Protein AF-A0A2N6FRA6-F1 (afdb_monomer_lite)

Radius of gyration: 13.93 Å; chains: 1; bounding box: 37×22×36 Å

Structure (mmCIF, N/CA/C/O backbone):
data_AF-A0A2N6FRA6-F1
#
_entry.id   AF-A0A2N6FRA6-F1
#
loop_
_atom_site.group_PDB
_atom_site.id
_atom_site.type_symbol
_atom_site.label_atom_id
_atom_site.label_alt_id
_atom_site.label_comp_id
_atom_site.label_asym_id
_atom_site.label_entity_id
_atom_site.label_seq_id
_atom_site.pdbx_PDB_ins_code
_atom_site.Cartn_x
_atom_site.Cartn_y
_atom_site.Cartn_z
_atom_site.occupancy
_atom_site.B_iso_or_equiv
_atom_site.auth_seq_id
_atom_site.auth_comp_id
_atom_site.auth_asym_id
_atom_site.auth_atom_id
_atom_site.pdbx_PDB_model_num
ATOM 1 N N . MET A 1 1 ? -18.038 11.410 9.611 1.00 53.22 1 MET A N 1
ATOM 2 C CA . MET A 1 1 ? -17.448 11.744 8.297 1.00 53.22 1 MET A CA 1
ATOM 3 C C . MET A 1 1 ? -16.071 11.126 8.263 1.00 53.22 1 MET A C 1
ATOM 5 O O . MET A 1 1 ? -15.279 11.416 9.151 1.00 53.22 1 MET A O 1
ATOM 9 N N . THR A 1 2 ? -15.823 10.247 7.302 1.00 66.25 2 THR A N 1
ATOM 10 C CA . THR A 1 2 ? -14.519 9.621 7.071 1.00 66.25 2 THR A CA 1
ATOM 11 C C . THR A 1 2 ? -13.558 10.695 6.568 1.00 66.25 2 THR A C 1
ATOM 13 O O . THR A 1 2 ? -13.845 11.351 5.568 1.00 66.25 2 THR A O 1
ATOM 16 N N . ASN A 1 3 ? -12.458 10.937 7.281 1.00 88.25 3 ASN A N 1
ATOM 17 C CA . ASN A 1 3 ? -11.434 11.880 6.837 1.00 88.25 3 ASN A CA 1
ATOM 18 C C . ASN A 1 3 ? -10.418 11.114 5.984 1.00 88.25 3 ASN A C 1
ATOM 20 O O . ASN A 1 3 ? -9.561 10.412 6.522 1.00 88.25 3 ASN A O 1
ATOM 24 N N . ILE A 1 4 ? -10.593 11.194 4.665 1.00 95.94 4 ILE A N 1
ATOM 25 C CA . ILE A 1 4 ? -9.763 10.504 3.679 1.00 95.94 4 ILE A CA 1
ATOM 26 C C . ILE A 1 4 ? -8.829 11.524 3.034 1.00 95.94 4 ILE A C 1
ATOM 28 O O . ILE A 1 4 ? -9.274 12.561 2.544 1.00 95.94 4 ILE A O 1
ATOM 32 N N . ILE A 1 5 ? -7.540 11.206 3.018 1.00 97.06 5 ILE A N 1
ATOM 33 C CA . ILE A 1 5 ? -6.493 11.975 2.353 1.00 97.06 5 ILE A CA 1
ATOM 34 C C . ILE A 1 5 ? -5.936 11.103 1.230 1.00 97.06 5 ILE A C 1
ATOM 36 O O . ILE A 1 5 ? -5.464 10.000 1.479 1.00 97.06 5 ILE A O 1
ATOM 40 N N . GLU A 1 6 ? -5.974 11.592 -0.006 1.00 97.44 6 GLU A N 1
ATOM 41 C CA . GLU A 1 6 ? -5.310 10.943 -1.139 1.00 97.44 6 GLU A CA 1
ATOM 42 C C . GLU A 1 6 ? -4.071 11.752 -1.512 1.00 97.44 6 GLU A C 1
ATOM 44 O O . GLU A 1 6 ? -4.162 12.932 -1.858 1.00 97.44 6 GLU A O 1
ATOM 49 N N . LYS A 1 7 ? -2.898 11.130 -1.397 1.00 97.94 7 LYS A N 1
ATOM 50 C CA . LYS A 1 7 ? -1.608 11.773 -1.651 1.00 97.94 7 LYS A CA 1
ATOM 51 C C . LYS A 1 7 ? -0.646 10.761 -2.252 1.00 97.94 7 LYS A C 1
ATOM 53 O O . LYS A 1 7 ? -0.519 9.661 -1.732 1.00 97.94 7 LYS A O 1
ATOM 58 N N . ASP A 1 8 ? 0.025 11.136 -3.339 1.00 97.50 8 ASP A N 1
ATOM 59 C CA . ASP A 1 8 ? 1.071 10.324 -3.976 1.00 97.50 8 ASP A CA 1
ATOM 60 C C . ASP A 1 8 ? 0.640 8.868 -4.245 1.00 97.50 8 ASP A C 1
ATOM 62 O O . ASP A 1 8 ? 1.407 7.934 -4.045 1.00 97.50 8 ASP A O 1
ATOM 66 N N . TYR A 1 9 ? -0.599 8.673 -4.718 1.00 98.12 9 TYR A N 1
ATOM 67 C CA . TYR A 1 9 ? -1.222 7.360 -4.963 1.00 98.12 9 TYR A CA 1
ATOM 68 C C . TYR A 1 9 ? -1.422 6.490 -3.713 1.00 98.12 9 TYR A C 1
ATOM 70 O O . TYR A 1 9 ? -1.598 5.274 -3.824 1.00 98.12 9 TYR A O 1
ATOM 78 N N . ILE A 1 10 ? -1.393 7.090 -2.527 1.00 98.50 10 ILE A N 1
ATOM 79 C CA . ILE A 1 10 ? -1.727 6.452 -1.261 1.00 98.50 10 ILE A CA 1
ATOM 80 C C . ILE A 1 10 ? -3.029 7.060 -0.746 1.00 98.50 10 ILE A C 1
ATOM 82 O O . ILE A 1 10 ? -3.161 8.280 -0.622 1.00 98.50 10 ILE A O 1
ATOM 86 N N . LYS A 1 11 ? -3.986 6.193 -0.427 1.00 98.38 11 LYS A N 1
ATOM 87 C CA . LYS A 1 11 ? -5.242 6.551 0.222 1.00 98.38 11 LYS A CA 1
ATOM 88 C C . LYS A 1 11 ? -5.104 6.333 1.722 1.00 98.38 11 LYS A C 1
ATOM 90 O O . LYS A 1 11 ? -4.919 5.203 2.177 1.00 98.38 11 LYS A O 1
ATOM 95 N N . TYR A 1 12 ? -5.182 7.423 2.474 1.00 98.38 12 TYR A N 1
ATOM 96 C CA . TYR A 1 12 ? -5.053 7.447 3.921 1.00 98.38 12 TYR A CA 1
ATOM 97 C C . TYR A 1 12 ? -6.398 7.732 4.587 1.00 98.38 12 TYR A C 1
ATOM 99 O O . TYR A 1 12 ? -6.981 8.801 4.415 1.00 98.38 12 TYR A O 1
ATOM 107 N N . TYR A 1 13 ? -6.887 6.775 5.365 1.00 97.75 13 TYR A N 1
ATOM 108 C CA . TYR A 1 13 ? -8.042 6.924 6.239 1.00 97.75 13 TYR A CA 1
ATOM 109 C C . TYR A 1 13 ? -7.530 7.337 7.608 1.00 97.75 13 TYR A C 1
ATOM 111 O O . TYR A 1 13 ? -6.935 6.522 8.315 1.00 97.75 13 TYR A O 1
ATOM 119 N N . LYS A 1 14 ? -7.767 8.589 8.001 1.00 96.31 14 LYS A N 1
ATOM 120 C CA . LYS A 1 14 ? -7.400 9.048 9.339 1.00 96.31 14 LYS A CA 1
ATOM 121 C C . LYS A 1 14 ? -8.357 8.453 10.370 1.00 96.31 14 LYS A C 1
ATOM 123 O O . LYS A 1 14 ? -9.566 8.688 10.308 1.00 96.31 14 LYS A O 1
ATOM 128 N N . GLY A 1 15 ? -7.800 7.684 11.302 1.00 95.56 15 GLY A N 1
ATOM 129 C CA . GLY A 1 15 ? -8.542 6.917 12.293 1.00 95.56 15 GLY A CA 1
ATOM 130 C C . GLY A 1 15 ? -8.577 7.523 13.691 1.00 95.56 15 GLY A C 1
ATOM 131 O O . GLY A 1 15 ? -7.973 8.551 13.981 1.00 95.56 15 GLY A O 1
ATOM 132 N N . ASN A 1 16 ? -9.322 6.855 14.565 1.00 96.56 16 ASN A N 1
ATOM 133 C CA . ASN A 1 16 ? -9.342 7.063 16.012 1.00 96.56 16 ASN A CA 1
ATOM 134 C C . ASN A 1 16 ? -9.387 5.737 16.806 1.00 96.56 16 ASN A C 1
ATOM 136 O O . ASN A 1 16 ? -9.501 5.764 18.030 1.00 96.56 16 ASN A O 1
ATOM 140 N N . ALA A 1 17 ? -9.301 4.587 16.131 1.00 96.62 17 ALA A N 1
ATOM 141 C CA . ALA A 1 17 ? -9.201 3.268 16.748 1.00 96.62 17 ALA A CA 1
ATOM 142 C C . ALA A 1 17 ? -7.727 2.856 16.949 1.00 96.62 17 ALA A C 1
ATOM 144 O O . ALA A 1 17 ? -6.867 3.284 16.177 1.00 96.62 17 ALA A O 1
ATOM 145 N N . PRO A 1 18 ? -7.413 1.964 17.907 1.00 96.69 18 PRO A N 1
ATOM 146 C CA . PRO A 1 18 ? -6.073 1.395 18.080 1.00 96.69 18 PRO A CA 1
ATOM 147 C C . PRO A 1 18 ? -5.788 0.286 17.045 1.00 96.69 18 PRO A C 1
ATOM 149 O O . PRO A 1 18 ? -5.355 -0.810 17.394 1.00 96.69 18 PRO A O 1
ATOM 152 N N . LEU A 1 19 ? -6.094 0.544 15.771 1.00 96.94 19 LEU A N 1
ATOM 153 C CA . LEU A 1 19 ? -5.953 -0.401 14.668 1.00 96.94 19 LEU A CA 1
ATOM 154 C C . LEU A 1 19 ? -5.480 0.334 13.413 1.00 96.94 19 LEU A C 1
ATOM 156 O O . LEU A 1 19 ? -6.089 1.326 13.008 1.00 96.94 19 LEU A O 1
ATOM 160 N N . ILE A 1 20 ? -4.427 -0.199 12.793 1.00 98.06 20 ILE A N 1
ATOM 161 C CA . ILE A 1 20 ? -3.918 0.229 11.490 1.00 98.06 20 ILE A CA 1
ATOM 162 C C . ILE A 1 20 ? -4.124 -0.920 10.502 1.00 98.06 20 ILE A C 1
ATOM 164 O O . ILE A 1 20 ? -3.634 -2.026 10.728 1.00 98.06 20 ILE A O 1
ATOM 168 N N . LEU A 1 21 ? -4.821 -0.646 9.403 1.00 98.12 21 LEU A N 1
ATOM 169 C CA . LEU A 1 21 ? -4.919 -1.519 8.241 1.00 98.12 21 LEU A CA 1
ATOM 170 C C . LEU A 1 21 ? -4.015 -0.968 7.134 1.00 98.12 21 LEU A C 1
ATOM 172 O O . LEU A 1 21 ? -4.218 0.154 6.674 1.00 98.12 21 LEU A O 1
ATOM 176 N N . SER A 1 22 ? -3.026 -1.741 6.691 1.00 98.31 22 SER A N 1
ATOM 177 C CA . SER A 1 22 ? -2.175 -1.370 5.558 1.00 98.31 22 SER A CA 1
ATOM 178 C C . SER A 1 22 ? -2.303 -2.379 4.421 1.00 98.31 22 SER A C 1
ATOM 180 O O . SER A 1 22 ? -2.287 -3.588 4.643 1.00 98.31 22 SER A O 1
ATOM 182 N N . ALA A 1 23 ? -2.436 -1.873 3.196 1.00 98.62 23 ALA A N 1
ATOM 183 C CA . ALA A 1 23 ? -2.607 -2.683 1.994 1.00 98.62 23 ALA A CA 1
ATOM 184 C C . ALA A 1 23 ? -1.709 -2.135 0.871 1.00 98.62 23 ALA A C 1
ATOM 186 O O . ALA A 1 23 ? -2.096 -1.198 0.167 1.00 98.62 23 ALA A O 1
ATOM 187 N N . PRO A 1 24 ? -0.481 -2.665 0.720 1.00 98.56 24 PRO A N 1
ATOM 188 C CA . PRO A 1 24 ? 0.529 -2.088 -0.166 1.00 98.56 24 PRO A CA 1
ATOM 189 C C . PRO A 1 24 ? 0.371 -2.471 -1.645 1.00 98.56 24 PRO A C 1
ATOM 191 O O . PRO A 1 24 ? 1.022 -1.854 -2.487 1.00 98.56 24 PRO A O 1
ATOM 194 N N . HIS A 1 25 ? -0.424 -3.497 -1.977 1.00 98.69 25 HIS A N 1
ATOM 195 C CA . HIS A 1 25 ? -0.300 -4.209 -3.261 1.00 98.69 25 HIS A CA 1
ATOM 196 C C . HIS A 1 25 ? -1.595 -4.390 -4.063 1.00 98.69 25 HIS A C 1
ATOM 198 O O . HIS A 1 25 ? -1.545 -4.999 -5.127 1.00 98.69 25 HIS A O 1
ATOM 204 N N . GLY A 1 26 ? -2.730 -3.840 -3.621 1.00 98.38 26 GLY A N 1
ATOM 205 C CA . GLY A 1 26 ? -4.014 -3.963 -4.332 1.00 98.38 26 GLY A CA 1
ATOM 206 C C . GLY A 1 26 ? -4.232 -2.968 -5.483 1.00 98.38 26 GLY A C 1
ATOM 207 O O . GLY A 1 26 ? -5.212 -3.078 -6.218 1.00 98.38 26 GLY A O 1
ATOM 208 N N . GLY A 1 27 ? -3.351 -1.979 -5.642 1.00 98.31 27 GLY A N 1
ATOM 209 C CA . GLY A 1 27 ? -3.514 -0.881 -6.594 1.00 98.31 27 GLY A CA 1
ATOM 210 C C . GLY A 1 27 ? -3.269 -1.247 -8.065 1.00 98.31 27 GLY A C 1
ATOM 211 O O . GLY A 1 27 ? -2.402 -2.058 -8.383 1.00 98.31 27 GLY A O 1
ATOM 212 N N . ASP A 1 28 ? -3.986 -0.586 -8.981 1.00 98.06 28 ASP A N 1
ATOM 213 C CA . ASP A 1 28 ? -3.848 -0.771 -10.439 1.00 98.06 28 ASP A CA 1
ATOM 214 C C . ASP A 1 28 ? -3.180 0.406 -11.157 1.00 98.06 28 ASP A C 1
ATOM 216 O O . ASP A 1 28 ? -2.835 0.305 -12.340 1.00 98.06 28 ASP A O 1
ATOM 220 N N . TYR A 1 29 ? -2.987 1.545 -10.482 1.00 98.06 29 TYR A N 1
ATOM 221 C CA . TYR A 1 29 ? -2.469 2.732 -11.153 1.00 98.06 29 TYR A CA 1
ATOM 222 C C . TYR A 1 29 ? -1.033 2.499 -11.634 1.00 98.06 29 TYR A C 1
ATOM 224 O O . TYR A 1 29 ? -0.133 2.159 -10.866 1.00 98.06 29 TYR A O 1
ATOM 232 N N . LYS A 1 30 ? -0.805 2.730 -12.932 1.00 97.25 30 LYS A N 1
ATOM 233 C CA . LYS A 1 30 ? 0.507 2.635 -13.591 1.00 97.25 30 LYS A CA 1
ATOM 234 C C . LYS A 1 30 ? 0.844 3.956 -14.298 1.00 97.25 30 LYS A C 1
ATOM 236 O O . LYS A 1 30 ? 0.751 4.027 -15.526 1.00 97.25 30 LYS A O 1
ATOM 241 N N . PRO A 1 31 ? 1.239 5.014 -13.563 1.00 95.81 31 PRO A N 1
ATOM 242 C CA . PRO A 1 31 ? 1.540 6.316 -14.158 1.00 95.81 31 PRO A CA 1
ATOM 243 C C . PRO A 1 31 ? 2.641 6.214 -15.220 1.00 95.81 31 PRO A C 1
ATOM 245 O O . PRO A 1 31 ? 3.645 5.522 -15.030 1.00 95.81 31 PRO A O 1
ATOM 248 N N . LYS A 1 32 ? 2.455 6.896 -16.358 1.00 94.44 32 LYS A N 1
ATOM 249 C CA . LYS A 1 32 ? 3.383 6.824 -17.505 1.00 94.44 32 LYS A CA 1
ATOM 250 C C . LYS A 1 32 ? 4.734 7.487 -17.227 1.00 94.44 32 LYS A C 1
ATOM 252 O O . LYS A 1 32 ? 5.732 7.091 -17.813 1.00 94.44 32 LYS A O 1
ATOM 257 N N . ASN A 1 33 ? 4.756 8.486 -16.348 1.00 92.38 33 ASN A N 1
ATOM 25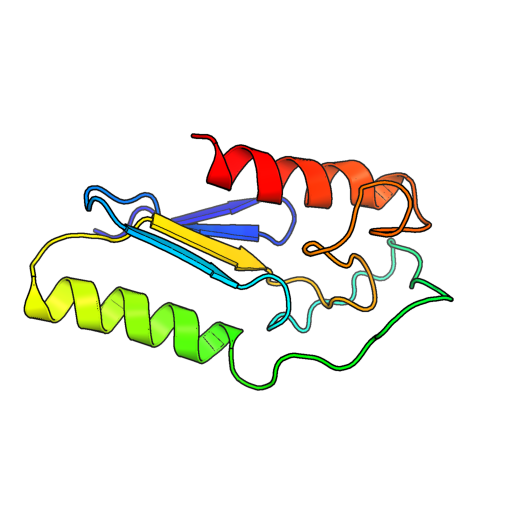8 C CA . ASN A 1 33 ? 5.949 9.233 -15.948 1.00 92.38 33 ASN A CA 1
ATOM 259 C C . ASN A 1 33 ? 6.811 8.505 -14.902 1.00 92.38 33 ASN A C 1
ATOM 261 O O . ASN A 1 33 ? 7.865 9.017 -14.547 1.00 92.38 33 ASN A O 1
ATOM 265 N N . ILE A 1 34 ? 6.367 7.343 -14.414 1.00 94.25 34 ILE A N 1
ATOM 266 C CA . ILE A 1 34 ? 7.115 6.499 -13.483 1.00 94.25 34 ILE A CA 1
ATOM 267 C C . ILE A 1 34 ? 7.605 5.263 -14.228 1.00 94.25 34 ILE A C 1
ATOM 269 O O . ILE A 1 34 ? 6.803 4.515 -14.807 1.00 94.25 34 ILE A O 1
ATOM 273 N N . LYS A 1 35 ? 8.913 5.007 -14.190 1.00 95.12 35 LYS A N 1
ATOM 274 C CA . LYS A 1 35 ? 9.487 3.800 -14.787 1.00 95.12 35 LYS A CA 1
ATOM 275 C C . LYS A 1 35 ? 8.986 2.549 -14.053 1.00 95.12 35 LYS A C 1
ATOM 277 O O . LYS A 1 35 ? 8.968 2.493 -12.829 1.00 95.12 35 LYS A O 1
ATOM 282 N N . THR A 1 36 ? 8.583 1.533 -14.812 1.00 96.44 36 THR A N 1
ATOM 283 C CA . THR A 1 36 ? 8.252 0.210 -14.261 1.00 96.44 36 THR A CA 1
ATOM 284 C C . THR A 1 36 ? 9.527 -0.481 -13.776 1.00 96.44 36 THR A C 1
ATOM 286 O O . THR A 1 36 ? 10.558 -0.426 -14.453 1.00 96.44 36 THR A O 1
ATOM 289 N N . ARG A 1 37 ? 9.458 -1.128 -12.612 1.00 97.06 37 ARG A N 1
ATOM 290 C CA . ARG A 1 37 ? 10.543 -1.958 -12.083 1.00 97.06 37 ARG A CA 1
ATOM 291 C C . ARG A 1 37 ? 10.841 -3.114 -13.036 1.00 97.06 37 ARG A C 1
ATOM 293 O O . ARG A 1 37 ? 9.949 -3.639 -13.691 1.00 97.06 37 ARG A O 1
ATOM 300 N N . THR A 1 38 ? 12.095 -3.536 -13.086 1.00 97.56 38 THR A N 1
ATOM 301 C CA . THR A 1 38 ? 12.555 -4.648 -13.929 1.00 97.56 38 THR A CA 1
ATOM 302 C C . THR A 1 38 ? 12.897 -5.898 -13.123 1.00 97.56 38 THR A C 1
ATOM 304 O O . THR A 1 38 ? 13.170 -6.946 -13.705 1.00 97.56 38 THR A O 1
ATOM 307 N N . LYS A 1 39 ? 12.872 -5.809 -11.787 1.00 95.94 39 LYS A N 1
ATOM 308 C CA . LYS A 1 39 ? 13.178 -6.910 -10.867 1.00 95.94 39 LYS A CA 1
ATOM 309 C C . LYS A 1 39 ? 12.154 -7.030 -9.738 1.00 95.94 39 LYS A C 1
ATOM 311 O O . LYS A 1 39 ? 11.516 -6.052 -9.343 1.00 95.94 39 LYS A O 1
ATOM 316 N N . GLY A 1 40 ? 12.093 -8.224 -9.154 1.00 96.00 40 GLY A N 1
ATOM 317 C CA . GLY A 1 40 ? 11.216 -8.563 -8.037 1.00 96.00 40 GLY A CA 1
ATOM 318 C C . GLY A 1 40 ? 9.939 -9.253 -8.495 1.00 96.00 40 GLY A C 1
ATOM 319 O O . GLY A 1 40 ? 9.907 -9.853 -9.565 1.00 96.00 40 GLY A O 1
ATOM 320 N N . ASP A 1 41 ? 8.926 -9.178 -7.644 1.00 96.38 41 ASP A N 1
ATOM 321 C CA . ASP A 1 41 ? 7.607 -9.747 -7.878 1.00 96.38 41 ASP A CA 1
ATOM 322 C C . ASP A 1 41 ? 6.623 -8.627 -8.254 1.00 96.38 41 ASP A C 1
ATOM 324 O O . ASP A 1 41 ? 6.753 -7.480 -7.813 1.00 96.38 41 ASP A O 1
ATOM 328 N N . PHE A 1 42 ? 5.693 -8.970 -9.135 1.00 96.94 42 PHE A N 1
ATOM 329 C CA . PHE A 1 42 ? 4.787 -8.064 -9.825 1.00 96.94 42 PHE A CA 1
ATOM 330 C C . PHE A 1 42 ? 3.322 -8.466 -9.659 1.00 96.94 42 PHE A C 1
ATOM 332 O O . PHE A 1 42 ? 2.451 -7.694 -10.057 1.00 96.94 42 PHE A O 1
ATOM 339 N N . GLU A 1 43 ? 3.042 -9.633 -9.073 1.00 97.19 43 GLU A N 1
ATOM 340 C CA . GLU A 1 43 ? 1.678 -10.128 -8.906 1.00 97.19 43 GLU A CA 1
ATOM 341 C C . GLU A 1 43 ? 0.908 -9.250 -7.923 1.00 97.19 43 GLU A C 1
ATOM 343 O O . GLU A 1 43 ? 1.303 -9.079 -6.769 1.00 97.19 43 GLU A O 1
ATOM 348 N N . LYS A 1 44 ? -0.173 -8.640 -8.404 1.00 97.19 44 LYS A N 1
ATOM 349 C CA . LYS A 1 44 ? -1.076 -7.848 -7.576 1.00 97.19 44 LYS A CA 1
ATOM 350 C C . LYS A 1 44 ? -1.741 -8.755 -6.539 1.00 97.19 44 LYS A C 1
ATOM 352 O O . LYS A 1 44 ? -2.142 -9.874 -6.847 1.00 97.19 44 LYS A O 1
ATOM 357 N N . ASP A 1 45 ? -1.924 -8.219 -5.338 1.00 98.38 45 ASP A N 1
ATOM 358 C CA . ASP A 1 45 ? -2.759 -8.855 -4.327 1.00 98.38 45 ASP A CA 1
ATOM 359 C C . ASP A 1 45 ? -4.222 -8.594 -4.707 1.00 98.38 45 ASP A C 1
ATOM 361 O O . ASP A 1 45 ? -4.816 -7.579 -4.320 1.00 98.38 45 ASP A O 1
ATOM 365 N N . ASP A 1 46 ? -4.775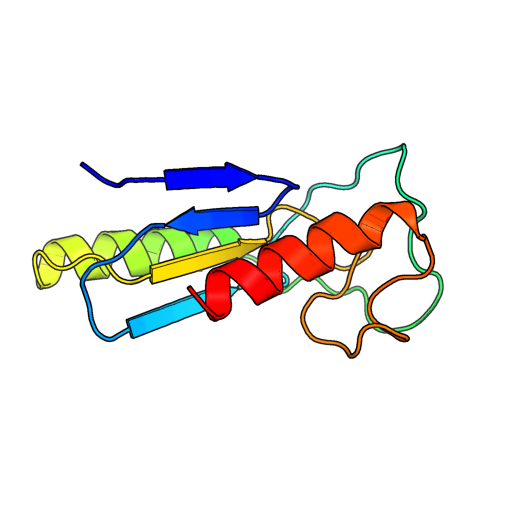 -9.463 -5.555 1.00 97.94 46 ASP A N 1
ATOM 366 C CA . ASP A 1 46 ? -6.085 -9.262 -6.172 1.00 97.94 46 ASP A CA 1
ATOM 367 C C . ASP A 1 46 ? -7.178 -8.958 -5.142 1.00 97.94 46 ASP A C 1
ATOM 369 O O . ASP A 1 46 ? -7.276 -9.579 -4.082 1.00 97.94 46 ASP A O 1
ATOM 373 N N . TYR A 1 47 ? -8.007 -7.967 -5.475 1.00 98.12 47 TYR A N 1
ATOM 374 C CA . TYR A 1 47 ? -9.134 -7.478 -4.673 1.00 98.12 47 TYR A CA 1
ATOM 375 C C . TYR A 1 47 ? -8.785 -6.911 -3.285 1.00 98.12 47 TYR A C 1
ATOM 377 O O . TYR A 1 47 ? -9.689 -6.536 -2.537 1.00 98.12 47 TYR A O 1
ATOM 385 N N . THR A 1 48 ? -7.505 -6.815 -2.903 1.00 98.38 48 THR A N 1
ATOM 386 C CA . THR A 1 48 ? -7.134 -6.312 -1.567 1.00 98.38 48 THR A CA 1
ATOM 387 C C . THR A 1 48 ? -7.333 -4.809 -1.401 1.00 98.38 48 THR A C 1
ATOM 389 O O . THR A 1 48 ? -7.507 -4.359 -0.269 1.00 98.38 48 THR A O 1
ATOM 392 N N . TYR A 1 49 ? -7.367 -4.034 -2.490 1.00 98.44 49 TYR A N 1
ATOM 393 C CA . TYR A 1 49 ? -7.724 -2.614 -2.443 1.00 98.44 49 TYR A CA 1
ATOM 394 C C . TYR A 1 49 ? -9.171 -2.452 -1.960 1.00 98.44 49 TYR A C 1
ATOM 396 O O . TYR A 1 49 ? -9.415 -1.863 -0.908 1.00 98.44 49 TYR A O 1
ATOM 404 N N . GLU A 1 50 ? -10.111 -3.072 -2.672 1.00 98.31 50 GLU A N 1
ATOM 405 C CA . GLU A 1 50 ? -11.545 -3.014 -2.396 1.00 98.31 50 GLU A CA 1
ATOM 406 C C . GLU A 1 50 ? -11.889 -3.701 -1.072 1.00 98.31 50 GLU A C 1
ATOM 408 O O . GLU A 1 50 ? -12.670 -3.178 -0.277 1.00 98.31 5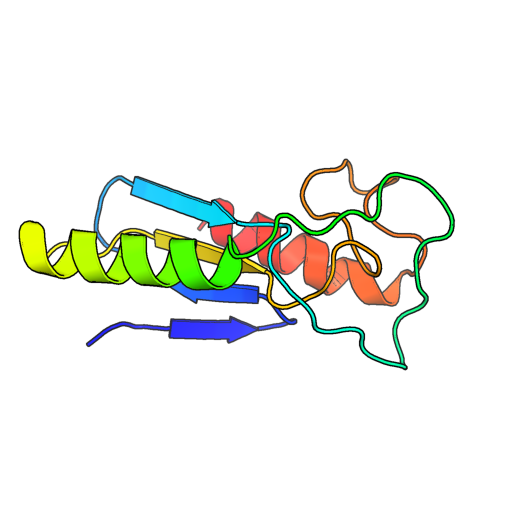0 GLU A O 1
ATOM 413 N N . LEU A 1 51 ? -11.278 -4.858 -0.791 1.00 98.62 51 LEU A N 1
ATOM 414 C CA . LEU A 1 51 ? -11.470 -5.564 0.475 1.00 98.62 51 LEU A CA 1
ATOM 415 C C . LEU A 1 51 ? -11.037 -4.706 1.668 1.00 98.62 51 LEU A C 1
ATOM 417 O O . LEU A 1 51 ? -11.714 -4.709 2.694 1.00 98.62 51 LEU A O 1
ATOM 421 N N . SER A 1 52 ? -9.938 -3.960 1.544 1.00 98.44 52 SER A N 1
ATOM 422 C CA . SER A 1 52 ? -9.462 -3.099 2.629 1.00 98.44 52 SER A CA 1
ATOM 423 C C . SER A 1 52 ? 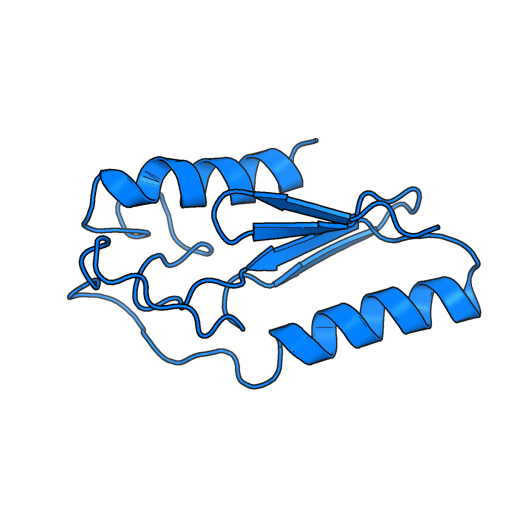-10.437 -1.960 2.915 1.00 98.44 52 SER A C 1
ATOM 425 O O . SER A 1 52 ? -10.717 -1.682 4.080 1.00 98.44 52 SER A O 1
ATOM 427 N N . GLU A 1 53 ? -11.016 -1.345 1.879 1.00 97.94 53 GLU A N 1
ATOM 428 C CA . GLU A 1 53 ? -12.072 -0.340 2.057 1.00 97.94 53 GLU A CA 1
ATOM 429 C C . GLU A 1 53 ? -13.309 -0.939 2.739 1.00 97.94 53 GLU A C 1
ATOM 431 O O . GLU A 1 53 ? -13.822 -0.370 3.703 1.00 97.94 53 GLU A O 1
ATOM 436 N N . LEU A 1 54 ? -13.738 -2.131 2.311 1.00 98.50 54 LEU A N 1
ATOM 437 C CA . LEU A 1 54 ? -14.881 -2.826 2.907 1.00 98.50 54 LEU A CA 1
ATOM 438 C C . LEU A 1 54 ? -14.649 -3.183 4.380 1.00 98.50 54 LEU A C 1
ATOM 440 O O . LEU A 1 54 ? -15.568 -3.049 5.186 1.00 98.50 54 LEU A O 1
ATOM 444 N N . ILE A 1 55 ? -13.436 -3.610 4.750 1.00 98.44 55 ILE A N 1
ATOM 445 C CA . ILE A 1 55 ? -13.070 -3.881 6.149 1.00 98.44 55 ILE A CA 1
ATOM 446 C C . ILE A 1 55 ? -13.164 -2.602 6.982 1.00 98.44 55 ILE A C 1
ATOM 448 O O . ILE A 1 55 ? -13.719 -2.633 8.079 1.00 98.44 55 ILE A O 1
ATOM 452 N N . ILE A 1 56 ? -12.641 -1.484 6.474 1.00 97.88 56 ILE A N 1
ATOM 453 C CA . ILE A 1 56 ? -12.693 -0.190 7.162 1.00 97.88 56 ILE A CA 1
ATOM 454 C C . ILE A 1 56 ? -14.147 0.244 7.390 1.00 97.88 56 ILE A C 1
ATOM 456 O O . ILE A 1 56 ? -14.516 0.613 8.510 1.00 97.88 56 ILE A O 1
ATOM 460 N N . ASP A 1 57 ? -14.972 0.162 6.348 1.00 97.38 57 ASP A N 1
ATOM 461 C CA . ASP A 1 57 ? -16.382 0.542 6.403 1.00 97.38 57 ASP A CA 1
ATOM 462 C C . ASP A 1 57 ? -17.172 -0.341 7.373 1.00 97.38 57 ASP A C 1
ATOM 464 O O . ASP A 1 57 ? -17.980 0.151 8.164 1.00 97.38 57 ASP A O 1
ATOM 468 N N . GLU A 1 58 ? -16.950 -1.653 7.327 1.00 98.12 58 GLU A N 1
ATOM 469 C CA . GLU A 1 58 ? -17.642 -2.603 8.191 1.00 98.12 58 GLU A CA 1
ATOM 470 C C . GLU A 1 58 ? -17.212 -2.459 9.655 1.00 98.12 58 GLU A C 1
ATOM 472 O O . GLU A 1 58 ? -18.055 -2.457 10.554 1.00 98.12 58 GLU A O 1
ATOM 477 N N . PHE A 1 59 ? -15.921 -2.231 9.906 1.00 97.56 59 PHE A N 1
ATOM 478 C CA . PHE A 1 59 ? -15.417 -1.942 11.245 1.00 97.56 59 PHE A CA 1
ATOM 479 C C . PHE A 1 59 ? -16.097 -0.704 11.838 1.00 97.56 59 PHE A C 1
ATOM 481 O O . PHE A 1 59 ? -16.543 -0.735 12.990 1.00 97.56 59 PHE A O 1
ATOM 488 N N . TYR A 1 60 ? -16.235 0.370 11.054 1.00 96.69 60 TYR A N 1
ATOM 489 C CA . TYR A 1 60 ? -16.929 1.576 11.501 1.00 96.69 60 TYR A CA 1
ATOM 490 C C . TYR A 1 60 ? -18.404 1.307 11.819 1.00 96.69 60 TYR A C 1
ATOM 492 O O . TYR A 1 60 ? -18.884 1.726 12.871 1.00 96.69 60 TYR A O 1
ATOM 500 N N . LYS A 1 61 ? -19.122 0.555 10.976 1.00 97.44 61 LYS A N 1
ATOM 501 C CA . LYS A 1 61 ? -20.532 0.204 11.230 1.00 97.44 61 LYS A CA 1
ATOM 502 C C . LYS A 1 61 ? -20.722 -0.577 12.529 1.00 97.44 61 LYS A C 1
ATOM 504 O O . LYS A 1 61 ? -21.700 -0.344 13.233 1.00 97.44 61 LYS A O 1
ATOM 509 N N . GLN A 1 62 ? -19.804 -1.490 12.846 1.00 98.00 62 GLN A N 1
ATOM 510 C CA . GLN A 1 62 ? -19.919 -2.344 14.031 1.00 98.00 62 GLN A CA 1
ATOM 511 C C . GLN A 1 62 ? -19.475 -1.657 15.325 1.00 98.00 62 GLN A C 1
ATOM 513 O O . GLN A 1 62 ? -19.985 -1.978 16.397 1.00 98.00 62 GLN A O 1
ATOM 518 N N . THR A 1 63 ? -18.520 -0.729 15.249 1.00 97.00 63 THR A N 1
ATOM 519 C CA . THR A 1 63 ? -17.846 -0.187 16.444 1.00 97.00 63 THR A CA 1
ATOM 520 C C . THR A 1 63 ? -18.058 1.308 16.652 1.00 97.00 63 THR A C 1
ATOM 522 O O . THR A 1 63 ? -17.797 1.816 17.741 1.00 97.00 63 THR A O 1
ATOM 525 N N . ASN A 1 64 ? -18.502 2.026 15.617 1.00 96.12 64 ASN A N 1
ATOM 526 C CA . ASN A 1 64 ? -18.496 3.487 15.529 1.00 96.12 64 ASN A CA 1
ATOM 527 C C . ASN A 1 64 ? -17.095 4.119 15.727 1.00 96.12 64 ASN A C 1
ATOM 529 O O . ASN A 1 64 ? -16.978 5.320 15.980 1.00 96.12 64 ASN A O 1
ATOM 533 N N . LEU A 1 65 ? -16.027 3.320 15.606 1.00 96.75 65 LEU A N 1
ATOM 534 C CA . LEU A 1 65 ? -14.630 3.747 15.597 1.00 96.75 65 LEU A CA 1
ATOM 535 C C . LEU A 1 65 ? -14.062 3.612 14.181 1.00 96.75 65 LEU A C 1
ATOM 537 O O . LEU A 1 65 ? -14.430 2.715 13.432 1.00 96.75 65 LEU A O 1
ATOM 541 N N . GLN A 1 66 ? -13.147 4.501 13.816 1.00 96.75 66 GLN A N 1
ATOM 542 C CA . GLN A 1 66 ? -12.496 4.521 12.513 1.00 96.75 66 GLN A CA 1
ATOM 543 C C . GLN A 1 66 ? -11.089 3.922 12.648 1.00 96.75 66 GLN A C 1
ATOM 545 O O . GLN A 1 66 ? -10.260 4.509 13.351 1.00 96.75 66 GLN A O 1
ATOM 550 N N . PRO A 1 67 ? -10.767 2.792 12.000 1.00 97.38 67 PRO A N 1
ATOM 551 C CA . PRO A 1 67 ? -9.389 2.334 11.927 1.00 97.38 67 PRO A CA 1
ATOM 552 C C . PRO A 1 67 ? -8.588 3.277 11.029 1.00 97.38 67 PRO A C 1
ATOM 554 O O . PRO A 1 67 ? -9.132 3.890 10.101 1.00 97.38 67 PRO A O 1
ATOM 557 N N . TYR A 1 68 ? -7.292 3.385 11.307 1.00 98.12 68 TYR A N 1
ATOM 558 C CA . TYR A 1 68 ? -6.368 3.994 10.362 1.00 98.12 68 TYR A CA 1
ATOM 559 C C . TYR A 1 68 ? -6.221 3.062 9.161 1.00 98.12 68 TYR A C 1
ATOM 561 O O . TYR A 1 68 ? -6.120 1.847 9.332 1.00 98.12 68 TYR A O 1
ATOM 569 N N . GLY A 1 69 ? -6.214 3.615 7.954 1.00 98.25 69 GLY A N 1
ATOM 570 C CA . GLY A 1 69 ? -6.089 2.846 6.716 1.00 98.25 69 GLY A CA 1
ATOM 571 C C . GLY A 1 69 ? -5.023 3.447 5.818 1.00 98.25 69 GLY A C 1
ATOM 572 O O . GLY A 1 69 ? -5.113 4.628 5.519 1.00 98.25 69 GLY A O 1
ATOM 573 N N . ILE A 1 70 ? -4.034 2.671 5.380 1.00 98.62 70 ILE A N 1
ATOM 574 C CA . ILE A 1 70 ? -2.998 3.103 4.435 1.00 98.62 70 ILE A CA 1
ATOM 575 C C . ILE A 1 70 ? -3.033 2.145 3.244 1.00 98.62 70 ILE A C 1
ATOM 577 O O . ILE A 1 70 ? -2.495 1.038 3.299 1.00 98.62 70 ILE A O 1
ATOM 581 N N . ILE A 1 71 ? -3.702 2.559 2.172 1.00 98.69 71 ILE A N 1
ATOM 582 C CA . ILE A 1 71 ? -4.008 1.699 1.027 1.00 98.69 71 ILE A CA 1
ATOM 583 C C . ILE A 1 71 ? -3.325 2.263 -0.217 1.00 98.69 71 ILE A C 1
ATOM 585 O O . ILE A 1 71 ? -3.521 3.423 -0.580 1.00 98.69 71 ILE A O 1
ATOM 589 N N . ALA A 1 72 ? -2.524 1.445 -0.890 1.00 98.62 72 ALA A N 1
ATOM 590 C CA . ALA A 1 72 ? -1.870 1.828 -2.130 1.00 98.62 72 ALA A CA 1
ATOM 591 C C . ALA A 1 72 ? -2.847 1.754 -3.311 1.00 98.62 72 ALA A C 1
ATOM 593 O O . ALA A 1 72 ? -3.423 0.706 -3.593 1.00 98.62 72 ALA A O 1
ATOM 594 N N . GLN A 1 73 ? -2.993 2.860 -4.038 1.00 98.56 73 GLN A N 1
ATOM 595 C CA . GLN A 1 73 ? -3.675 2.905 -5.335 1.00 98.56 73 GLN A CA 1
ATOM 596 C C . GLN A 1 73 ? -2.713 2.528 -6.476 1.00 98.56 73 GLN A C 1
ATOM 598 O O . GLN A 1 73 ? -3.141 2.052 -7.527 1.00 98.56 73 GLN A O 1
ATOM 603 N N . ILE A 1 74 ? -1.406 2.734 -6.288 1.00 98.19 74 ILE A N 1
ATOM 604 C CA . ILE A 1 74 ? -0.376 2.414 -7.281 1.00 98.19 74 ILE A CA 1
ATOM 605 C C . ILE A 1 74 ? -0.083 0.912 -7.354 1.00 98.19 74 ILE A C 1
ATOM 607 O O . ILE A 1 74 ? -0.049 0.217 -6.343 1.00 98.19 74 ILE A O 1
ATOM 611 N N . SER A 1 75 ? 0.170 0.420 -8.566 1.00 98.25 75 SER A N 1
ATOM 612 C CA . SER A 1 75 ? 0.583 -0.962 -8.799 1.00 98.25 75 SER A CA 1
ATOM 613 C C . SER A 1 75 ? 1.991 -1.233 -8.273 1.00 98.25 75 SER A C 1
ATOM 615 O O . SER A 1 75 ? 2.915 -0.441 -8.500 1.00 98.25 75 SER A O 1
ATOM 617 N N . ARG A 1 76 ? 2.184 -2.415 -7.670 1.00 98.06 76 ARG A N 1
ATOM 618 C CA . ARG A 1 76 ? 3.495 -2.879 -7.182 1.00 98.06 76 ARG A CA 1
ATOM 619 C C . ARG A 1 76 ? 4.566 -2.978 -8.274 1.00 98.06 76 ARG A C 1
ATOM 621 O O . ARG A 1 76 ? 5.757 -2.896 -7.988 1.00 98.06 76 ARG A O 1
ATOM 628 N N . GLU A 1 77 ? 4.152 -3.074 -9.539 1.00 97.62 77 GLU A N 1
ATOM 629 C CA . GLU A 1 77 ? 5.042 -2.982 -10.703 1.00 97.62 77 GLU A CA 1
ATOM 630 C C . GLU A 1 77 ? 5.809 -1.652 -10.766 1.00 97.62 77 GLU A C 1
ATOM 632 O O . GLU A 1 77 ? 6.912 -1.585 -11.314 1.00 97.62 77 GLU A O 1
ATOM 637 N N . LYS A 1 78 ? 5.229 -0.573 -10.231 1.00 97.69 78 LYS A N 1
ATOM 638 C CA . LYS A 1 78 ? 5.858 0.751 -10.176 1.00 97.69 78 LYS A CA 1
ATOM 639 C C . LYS A 1 78 ? 6.687 0.922 -8.909 1.00 97.69 78 LYS A C 1
ATOM 641 O O . LYS A 1 78 ? 7.818 1.392 -8.986 1.00 97.69 78 LYS A O 1
ATOM 646 N N . VAL A 1 79 ? 6.139 0.519 -7.766 1.00 98.12 79 VAL A N 1
ATOM 647 C CA . VAL A 1 79 ? 6.803 0.598 -6.463 1.00 98.12 79 VAL A CA 1
ATOM 648 C C . VAL A 1 79 ? 6.282 -0.506 -5.547 1.00 98.12 79 VAL A C 1
ATOM 650 O O . VAL A 1 79 ? 5.085 -0.601 -5.306 1.00 98.12 79 VAL A O 1
ATOM 653 N N . ASP A 1 80 ? 7.177 -1.335 -5.014 1.00 98.44 80 ASP A N 1
ATOM 654 C CA . ASP A 1 80 ? 6.822 -2.347 -4.015 1.00 98.44 80 ASP A CA 1
ATOM 655 C C . ASP A 1 80 ? 7.011 -1.741 -2.622 1.00 98.44 80 ASP A C 1
ATOM 657 O O . ASP A 1 80 ? 8.125 -1.647 -2.102 1.00 98.44 80 ASP A O 1
ATOM 661 N N . LEU A 1 81 ? 5.898 -1.307 -2.035 1.00 98.38 81 LEU A N 1
ATOM 662 C CA . LEU A 1 81 ? 5.839 -0.648 -0.727 1.00 98.38 81 LEU A CA 1
ATOM 663 C C . LEU A 1 81 ? 6.103 -1.610 0.448 1.00 98.38 81 LEU A C 1
ATOM 665 O O . LEU A 1 81 ? 6.210 -1.175 1.590 1.00 98.38 81 LEU A O 1
ATOM 669 N N . ASN A 1 82 ? 6.249 -2.914 0.177 1.00 98.25 82 ASN A N 1
ATOM 670 C CA . ASN A 1 82 ? 6.587 -3.948 1.158 1.00 98.25 82 ASN A CA 1
ATOM 671 C C . ASN A 1 82 ? 8.003 -4.517 0.930 1.00 98.25 82 ASN A C 1
ATOM 673 O O . ASN A 1 82 ? 8.297 -5.695 1.174 1.00 98.25 82 ASN A O 1
ATOM 677 N N . ARG A 1 83 ? 8.904 -3.678 0.413 1.00 98.12 83 ARG A N 1
ATOM 678 C CA . ARG A 1 83 ? 10.334 -3.969 0.270 1.00 98.12 83 ARG A CA 1
ATOM 679 C C . ARG A 1 83 ? 11.170 -2.853 0.875 1.00 98.12 83 ARG A C 1
ATOM 681 O O . ARG A 1 83 ? 10.695 -1.752 1.144 1.00 98.12 83 ARG A O 1
ATOM 688 N N . SER A 1 84 ? 12.448 -3.141 1.108 1.00 96.88 84 SER A N 1
ATOM 689 C CA . SER A 1 84 ? 13.397 -2.105 1.521 1.00 96.88 84 SER A CA 1
ATOM 690 C C . SER A 1 84 ? 13.534 -1.041 0.425 1.00 96.88 84 SER A C 1
ATOM 692 O O . SER A 1 84 ? 13.410 -1.361 -0.754 1.00 96.88 84 SER A O 1
ATOM 694 N N . ARG A 1 85 ? 13.862 0.209 0.779 1.00 95.75 85 ARG A N 1
ATOM 695 C CA . ARG A 1 85 ? 13.996 1.335 -0.176 1.00 95.75 85 ARG A CA 1
ATOM 696 C C . ARG A 1 85 ? 14.829 0.998 -1.425 1.00 95.75 85 ARG A C 1
ATOM 698 O O . ARG A 1 85 ? 14.477 1.408 -2.520 1.00 95.75 85 ARG A O 1
ATOM 705 N N . LYS A 1 86 ? 15.910 0.218 -1.272 1.00 94.31 86 LYS A N 1
ATOM 706 C CA . LYS A 1 86 ? 16.798 -0.201 -2.380 1.00 94.31 86 LYS A CA 1
ATOM 707 C C . LYS A 1 86 ? 16.134 -1.152 -3.377 1.00 94.31 86 LYS A C 1
ATOM 709 O O . LYS A 1 86 ? 16.549 -1.212 -4.527 1.00 94.31 86 LYS A O 1
ATOM 714 N N . GLU A 1 87 ? 15.163 -1.925 -2.913 1.00 96.00 87 GLU A N 1
ATOM 715 C CA . GLU A 1 87 ? 14.451 -2.930 -3.697 1.00 96.00 87 GLU A CA 1
ATOM 716 C C . GLU A 1 87 ? 13.040 -2.488 -4.061 1.00 96.00 87 GLU A C 1
ATOM 718 O O . GLU A 1 87 ? 12.437 -3.120 -4.916 1.00 96.00 87 GLU A O 1
ATOM 723 N N . ALA A 1 88 ? 12.500 -1.454 -3.410 1.00 97.19 88 ALA A N 1
ATOM 724 C CA . ALA A 1 88 ? 11.136 -0.967 -3.574 1.00 97.19 88 ALA A CA 1
ATOM 725 C C . ALA A 1 88 ? 10.912 -0.298 -4.931 1.00 97.19 88 ALA A C 1
ATOM 727 O O . ALA A 1 88 ? 9.824 -0.407 -5.494 1.00 97.19 88 ALA A O 1
ATOM 728 N N . PHE A 1 89 ? 11.933 0.343 -5.493 1.00 96.62 89 PHE A N 1
ATOM 729 C CA . PHE A 1 89 ? 11.815 1.052 -6.756 1.00 96.62 89 PHE A CA 1
ATOM 730 C C . PHE A 1 89 ? 13.147 1.197 -7.492 1.00 96.62 89 PHE A C 1
ATOM 732 O O . PHE A 1 89 ? 14.221 1.153 -6.901 1.00 96.62 89 PHE A O 1
ATOM 739 N N . GLU A 1 90 ? 13.057 1.408 -8.805 1.00 95.12 90 GLU A N 1
ATOM 740 C CA . GLU A 1 90 ? 14.208 1.677 -9.679 1.00 95.12 90 GLU A CA 1
ATOM 741 C C . GLU A 1 90 ? 14.221 3.116 -10.222 1.00 95.12 90 GLU A C 1
ATOM 743 O O . GLU A 1 90 ? 15.219 3.551 -10.798 1.00 95.12 90 GLU A O 1
ATOM 748 N N . ASP A 1 91 ? 13.122 3.854 -10.051 1.00 92.75 91 ASP A N 1
ATOM 749 C CA . ASP A 1 91 ? 12.977 5.256 -10.437 1.00 92.75 91 ASP A CA 1
ATOM 750 C C . ASP A 1 91 ? 13.092 6.136 -9.192 1.00 92.75 91 ASP A C 1
ATOM 752 O O . ASP A 1 91 ? 12.404 5.909 -8.206 1.00 92.75 91 ASP A O 1
ATOM 756 N N . LYS A 1 92 ? 13.929 7.172 -9.203 1.00 91.38 92 LYS A N 1
ATOM 757 C CA . LYS A 1 92 ? 13.995 8.084 -8.050 1.00 91.38 92 LYS A CA 1
ATOM 758 C C . LYS A 1 92 ? 12.696 8.869 -7.861 1.00 91.38 92 LYS A C 1
ATOM 760 O O . LYS A 1 92 ? 12.376 9.244 -6.741 1.00 91.38 92 LYS A O 1
ATOM 765 N N . ASN A 1 93 ? 11.908 9.061 -8.920 1.00 90.19 93 ASN A N 1
ATOM 766 C CA . ASN A 1 93 ? 10.637 9.778 -8.836 1.00 90.19 93 ASN A CA 1
ATOM 767 C C . ASN A 1 93 ? 9.573 9.037 -8.003 1.00 90.19 93 ASN A C 1
ATOM 769 O O . ASN A 1 93 ? 8.580 9.648 -7.622 1.00 90.19 93 ASN A O 1
ATOM 773 N N . THR A 1 94 ? 9.752 7.745 -7.698 1.00 95.06 94 THR A N 1
ATOM 774 C CA . THR A 1 94 ? 8.835 6.983 -6.823 1.00 95.06 94 THR A CA 1
ATOM 775 C C . THR A 1 94 ? 9.195 7.055 -5.349 1.00 95.06 94 THR A C 1
ATOM 777 O O . THR A 1 94 ? 8.450 6.547 -4.515 1.00 95.06 94 THR A O 1
ATOM 780 N N . GLU A 1 95 ? 10.330 7.660 -5.009 1.00 96.62 95 GLU A N 1
ATOM 781 C CA . GLU A 1 95 ? 10.791 7.782 -3.629 1.00 96.62 95 GLU A CA 1
ATOM 782 C C . GLU A 1 95 ? 9.754 8.484 -2.745 1.00 96.62 95 GLU A C 1
ATOM 784 O O . GLU A 1 95 ? 9.439 7.983 -1.670 1.00 96.62 95 GLU A O 1
ATOM 789 N N . VAL A 1 96 ? 9.119 9.543 -3.257 1.00 97.56 96 VAL A N 1
ATOM 790 C CA . VAL A 1 96 ? 8.050 10.277 -2.558 1.00 97.56 96 VAL A CA 1
ATOM 791 C C . VAL A 1 96 ? 6.817 9.413 -2.257 1.00 97.56 96 VAL A C 1
ATOM 793 O O . VAL A 1 96 ? 6.167 9.594 -1.230 1.00 97.56 96 VAL A O 1
ATOM 796 N N . ILE A 1 97 ? 6.510 8.438 -3.118 1.00 98.06 97 ILE A N 1
ATOM 797 C CA . ILE A 1 97 ? 5.379 7.515 -2.936 1.00 98.06 97 ILE A CA 1
ATOM 798 C C . ILE A 1 97 ? 5.693 6.530 -1.807 1.00 98.06 97 ILE A C 1
ATOM 800 O O . ILE A 1 97 ? 4.869 6.298 -0.924 1.00 98.06 97 ILE A O 1
ATOM 804 N N . TYR A 1 98 ? 6.915 5.985 -1.814 1.00 98.38 98 TYR A N 1
ATOM 805 C CA . TYR A 1 98 ? 7.417 5.110 -0.757 1.00 98.38 98 TYR A CA 1
ATOM 806 C C . TYR A 1 98 ? 7.447 5.830 0.595 1.00 98.38 98 TYR A C 1
ATOM 808 O O . TYR A 1 98 ? 6.964 5.302 1.595 1.00 98.38 98 TYR A O 1
ATOM 816 N N . GLU A 1 99 ? 7.980 7.051 0.623 1.00 98.12 99 GLU A N 1
ATOM 817 C CA . GLU A 1 99 ? 8.036 7.874 1.830 1.00 98.12 99 GLU A CA 1
ATOM 818 C C . GLU A 1 99 ? 6.638 8.184 2.357 1.00 98.12 99 GLU A C 1
ATOM 820 O O . GLU A 1 99 ? 6.372 7.893 3.518 1.00 98.12 99 GLU A O 1
ATOM 825 N N . THR A 1 100 ? 5.719 8.638 1.501 1.00 98.38 100 THR A N 1
ATOM 826 C CA . THR A 1 100 ? 4.337 8.943 1.902 1.00 98.38 100 THR A CA 1
ATOM 827 C C . THR A 1 100 ? 3.632 7.736 2.525 1.00 98.38 100 THR A C 1
ATOM 829 O O . THR A 1 100 ? 3.016 7.868 3.582 1.00 98.38 100 THR A O 1
ATOM 832 N N . PHE A 1 101 ? 3.762 6.541 1.937 1.00 98.62 101 PHE A N 1
ATOM 833 C CA . PHE A 1 101 ? 3.173 5.321 2.503 1.00 98.62 101 PHE A CA 1
ATOM 834 C C . PHE A 1 101 ? 3.713 5.015 3.908 1.00 98.62 101 PHE A C 1
ATOM 836 O O . PHE A 1 101 ? 2.947 4.733 4.828 1.00 98.62 101 PHE A O 1
ATOM 843 N N . HIS A 1 102 ? 5.034 5.087 4.093 1.00 98.31 102 HIS A N 1
ATOM 844 C CA . HIS A 1 102 ? 5.665 4.774 5.376 1.00 98.31 102 HIS A CA 1
ATOM 845 C C . HIS A 1 102 ? 5.540 5.890 6.418 1.00 98.31 102 HIS A C 1
ATOM 847 O O . HIS A 1 102 ? 5.627 5.599 7.611 1.00 98.31 102 HIS A O 1
ATOM 853 N N . GLU A 1 103 ? 5.359 7.142 6.004 1.00 98.00 103 GLU A N 1
ATOM 854 C CA . GLU A 1 103 ? 5.052 8.262 6.894 1.00 98.00 103 GLU A CA 1
ATOM 855 C C . GLU A 1 103 ? 3.638 8.140 7.460 1.00 98.00 103 GLU A C 1
ATOM 857 O O . GLU A 1 103 ? 3.483 8.237 8.672 1.00 98.00 103 GLU A O 1
ATOM 862 N N . PHE A 1 104 ? 2.635 7.804 6.640 1.00 97.88 104 PHE A N 1
ATOM 863 C CA . PHE A 1 104 ? 1.267 7.577 7.128 1.00 97.88 104 PHE A CA 1
ATOM 864 C C . PHE A 1 104 ? 1.139 6.399 8.101 1.00 97.88 104 PHE A C 1
ATOM 866 O O . PHE A 1 104 ? 0.213 6.369 8.901 1.00 97.88 104 PHE A O 1
ATOM 873 N N . ILE A 1 105 ? 2.063 5.434 8.070 1.00 96.50 105 ILE A N 1
ATOM 874 C CA . ILE A 1 105 ? 2.114 4.348 9.065 1.00 96.50 105 ILE A CA 1
ATOM 875 C C . ILE A 1 105 ? 2.671 4.835 10.416 1.00 96.50 105 ILE A C 1
ATOM 877 O O . ILE A 1 105 ? 2.411 4.213 11.444 1.00 96.50 105 ILE A O 1
ATOM 881 N N . LYS A 1 106 ? 3.482 5.898 10.417 1.00 94.06 106 LYS A N 1
ATOM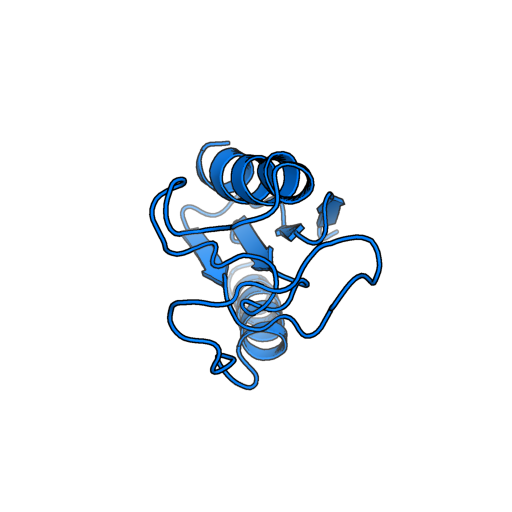 882 C CA . LYS A 1 106 ? 4.171 6.419 11.608 1.00 94.06 106 LYS A CA 1
ATOM 883 C C . LYS A 1 106 ? 3.452 7.594 12.276 1.00 94.06 106 LYS A C 1
ATOM 885 O O . LYS A 1 106 ? 3.842 7.926 13.394 1.00 94.06 106 LYS A O 1
ATOM 890 N N . GLU 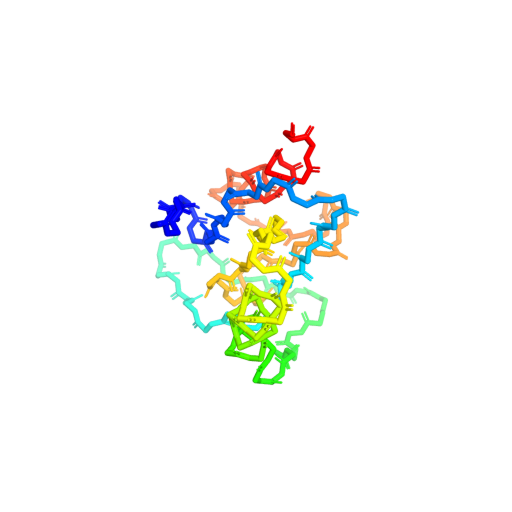A 1 107 ? 2.517 8.247 11.580 1.00 80.25 107 GLU A N 1
ATOM 891 C CA . GLU A 1 107 ? 1.645 9.302 12.136 1.00 80.25 107 GLU A CA 1
ATOM 892 C C . GLU A 1 107 ? 0.786 8.761 13.286 1.00 80.25 107 GLU A C 1
ATOM 894 O O . GLU A 1 107 ? 0.677 9.484 14.304 1.00 80.25 107 GLU A O 1
#

pLDDT: mean 96.25, std 5.65, range [53.22, 98.69]

Secondary structure (DSSP, 8-state):
--EEEEETTEEEEE--SS-EEEESS---B--TTSPPPSSS-----TTHHHHHHHHHHHHHHHHS-PPEEEEE-B-TTT--TTS-HHHH-SSGGGHHHHHHHHHHTT-

Foldseek 3Di:
DFDWDQDLQKIKTDWDDPAEAEAQFAADDDDPPFDFDPDDDFDGPHCSQVVQVVVQVVCCVVPVTGHIYIYGNDHQRRARLPDDPVRGHDGPVCVVVSCVSVVSVVD

Sequence (107 aa):
MTNIIEKDYIKYYKGNAPLILSAPHGGDYKPKNIKTRTKGDFEKDDYTYELSELIIDEFYKQTNLQPYGIIAQISREKVDLNRSRKEAFEDKNTEVIYETFHEFIKE